Protein AF-A0A353L0G8-F1 (afdb_monomer)

Foldseek 3Di:
DPQCLVVLLVVLAAQPVRDDDPPQPSPVLNVDDPVSNVVCSVPDDPVVSVVSVVVSVVVVVVVVCCVVPVPPPPPDPDDPPPPDDDD

Solvent-accessible surface area (backbone atoms only — not comparable to full-atom values): 5674 Å² total; per-residue (Å²): 130,87,56,71,65,70,65,44,54,57,56,52,74,44,46,99,72,77,64,70,58,93,84,38,88,51,51,71,50,50,72,46,58,71,70,55,38,52,51,53,60,72,74,48,55,67,72,59,53,52,51,52,47,51,52,52,52,50,53,50,54,53,52,53,47,44,73,77,40,75,81,69,61,93,83,76,90,82,83,84,91,80,82,72,86,88,132

Structure (mmCIF, N/CA/C/O backbone):
data_AF-A0A353L0G8-F1
#
_entry.id   AF-A0A353L0G8-F1
#
loop_
_atom_site.group_PDB
_atom_site.id
_atom_site.type_symbol
_atom_site.label_atom_id
_atom_site.label_alt_id
_atom_site.label_comp_id
_atom_site.label_asym_id
_atom_site.label_entity_id
_atom_site.label_seq_id
_atom_site.pdbx_PDB_ins_code
_atom_site.Cartn_x
_atom_site.Cartn_y
_atom_site.Cartn_z
_atom_site.occupancy
_atom_site.B_iso_or_equiv
_atom_site.auth_seq_id
_atom_site.auth_comp_id
_atom_site.auth_asym_id
_atom_site.auth_atom_id
_atom_site.pdbx_PDB_model_num
ATOM 1 N N . MET A 1 1 ? -5.121 20.213 8.704 1.00 41.16 1 MET A N 1
ATOM 2 C CA . MET A 1 1 ? -4.289 18.993 8.697 1.00 41.16 1 MET A CA 1
ATOM 3 C C . MET A 1 1 ? -4.974 17.980 7.800 1.00 41.16 1 MET A C 1
ATOM 5 O O . MET A 1 1 ? -5.974 17.410 8.211 1.00 41.16 1 MET A O 1
ATOM 9 N N . THR A 1 2 ? -4.530 17.834 6.552 1.00 49.59 2 THR A N 1
ATOM 10 C CA . THR A 1 2 ? -4.976 16.727 5.695 1.00 49.59 2 THR A CA 1
ATOM 11 C C . THR A 1 2 ? -4.473 15.445 6.338 1.00 49.59 2 THR A C 1
ATOM 13 O O . THR A 1 2 ? -3.268 15.225 6.450 1.00 49.59 2 THR A O 1
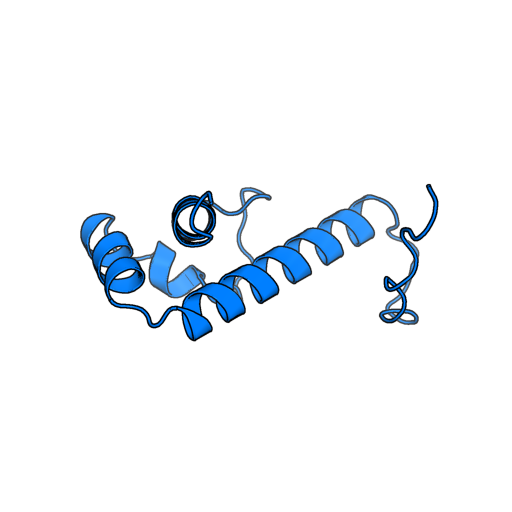ATOM 16 N N . ASN A 1 3 ? -5.411 14.675 6.878 1.00 59.28 3 ASN A N 1
ATOM 17 C CA . ASN A 1 3 ? -5.141 13.484 7.663 1.00 59.28 3 ASN A CA 1
ATOM 18 C C . ASN A 1 3 ? -4.344 12.522 6.770 1.00 59.28 3 ASN A C 1
ATOM 20 O O . ASN A 1 3 ? -4.774 12.234 5.656 1.00 59.28 3 ASN A O 1
ATOM 24 N N . GLU A 1 4 ? -3.187 12.021 7.209 1.00 57.88 4 GLU A N 1
ATOM 25 C CA . GLU A 1 4 ? -2.365 11.087 6.411 1.00 57.88 4 GLU A CA 1
ATOM 26 C C . GLU A 1 4 ? -3.158 9.849 5.945 1.00 57.88 4 GLU A C 1
ATOM 28 O O . GLU A 1 4 ? -2.837 9.221 4.937 1.00 57.88 4 GLU A O 1
ATOM 33 N N . PHE A 1 5 ? -4.278 9.578 6.619 1.00 58.12 5 PHE A N 1
ATOM 34 C CA . PHE A 1 5 ? -5.351 8.689 6.192 1.00 58.12 5 PHE A CA 1
ATOM 35 C C . PHE A 1 5 ? -5.812 8.886 4.735 1.00 58.12 5 PHE A C 1
ATOM 37 O O . PHE A 1 5 ? -5.899 7.902 3.996 1.00 58.12 5 PHE A O 1
ATOM 44 N N . ASP A 1 6 ? -6.052 10.125 4.296 1.00 66.25 6 ASP A N 1
ATOM 45 C CA . ASP A 1 6 ? -6.547 10.425 2.945 1.00 66.25 6 ASP A CA 1
ATOM 46 C C . ASP A 1 6 ? -5.506 10.080 1.877 1.00 66.25 6 ASP A C 1
ATOM 48 O O . ASP A 1 6 ? -5.850 9.741 0.747 1.00 66.25 6 ASP A O 1
ATOM 52 N N . LYS A 1 7 ? -4.218 10.100 2.246 1.00 70.25 7 LYS A N 1
ATOM 53 C CA . LYS A 1 7 ? -3.114 9.724 1.356 1.00 70.25 7 LYS A CA 1
ATOM 54 C C . LYS A 1 7 ? -2.970 8.208 1.223 1.00 70.25 7 LYS A C 1
ATOM 56 O O . LYS A 1 7 ? -2.511 7.737 0.186 1.00 70.25 7 LYS A O 1
ATOM 61 N N . LEU A 1 8 ? -3.367 7.432 2.237 1.00 75.19 8 LEU A N 1
ATOM 62 C CA . LEU A 1 8 ? -3.257 5.970 2.214 1.00 75.19 8 LEU A CA 1
ATOM 63 C C . LEU A 1 8 ? -4.329 5.319 1.336 1.00 75.19 8 LEU A C 1
ATOM 65 O O . LEU A 1 8 ? -4.055 4.328 0.662 1.00 75.19 8 LEU A O 1
ATOM 69 N N . ILE A 1 9 ? -5.540 5.884 1.336 1.00 77.06 9 ILE A N 1
ATOM 70 C CA . ILE A 1 9 ? -6.691 5.389 0.572 1.00 77.06 9 ILE A CA 1
ATOM 71 C C . ILE A 1 9 ? -6.301 5.157 -0.900 1.00 77.06 9 ILE A C 1
ATOM 73 O O . ILE A 1 9 ? -6.341 3.998 -1.320 1.00 77.06 9 ILE A O 1
ATOM 77 N N . PRO A 1 10 ? -5.807 6.151 -1.666 1.00 80.56 10 PRO A N 1
ATOM 78 C CA . PRO A 1 10 ? -5.377 5.953 -3.051 1.00 80.56 10 PRO A CA 1
ATOM 79 C C . PRO A 1 10 ? -4.365 4.819 -3.230 1.00 80.56 10 PRO A C 1
ATOM 81 O O . PRO A 1 10 ? -4.493 4.026 -4.159 1.00 80.56 10 PRO A O 1
ATOM 84 N N . LEU A 1 11 ? -3.404 4.683 -2.311 1.00 78.25 11 LEU A N 1
ATOM 85 C CA . LEU A 1 11 ? -2.353 3.662 -2.380 1.00 78.25 11 LEU A CA 1
ATOM 86 C C . LEU A 1 11 ? -2.896 2.246 -2.155 1.00 78.25 11 LEU A C 1
ATOM 88 O O . LEU A 1 11 ? -2.323 1.264 -2.624 1.00 78.25 11 LEU A O 1
ATOM 92 N N . THR A 1 12 ? -4.026 2.114 -1.469 1.00 76.88 12 THR A N 1
ATOM 93 C CA . THR A 1 12 ? -4.688 0.817 -1.262 1.00 76.88 12 THR A CA 1
ATOM 94 C C . THR A 1 12 ? -5.523 0.381 -2.460 1.00 76.88 12 THR A C 1
ATOM 96 O O . THR A 1 12 ? -5.859 -0.799 -2.570 1.00 76.88 12 THR A O 1
ATOM 99 N N . PHE A 1 13 ? -5.807 1.305 -3.381 1.00 78.25 13 PHE A N 1
ATOM 100 C CA . PHE A 1 13 ? -6.486 1.036 -4.647 1.00 78.25 13 PHE A CA 1
ATOM 101 C C . PHE A 1 13 ? -5.494 0.875 -5.790 1.00 78.25 13 PHE A C 1
ATOM 103 O O . PHE A 1 13 ? -5.533 -0.145 -6.474 1.00 78.25 13 PHE A O 1
ATOM 110 N N . ASN A 1 14 ? -4.561 1.817 -5.923 1.00 80.56 14 ASN A N 1
ATOM 111 C CA . ASN A 1 14 ? -3.657 1.928 -7.058 1.00 80.56 14 ASN A CA 1
ATOM 112 C C . ASN A 1 14 ? -2.196 1.952 -6.601 1.00 80.56 14 ASN A C 1
ATOM 114 O O . ASN A 1 14 ? -1.857 2.461 -5.531 1.00 80.56 14 ASN A O 1
ATOM 118 N N . CYS A 1 15 ? -1.310 1.396 -7.426 1.00 83.88 15 CYS A N 1
ATOM 119 C CA . CYS A 1 15 ? 0.120 1.659 -7.313 1.00 83.88 15 CYS A CA 1
ATOM 120 C C . CYS A 1 15 ? 0.448 2.907 -8.134 1.00 83.88 15 CYS A C 1
ATOM 122 O O . CYS A 1 15 ? -0.051 3.038 -9.242 1.00 83.88 15 CYS A O 1
ATOM 124 N N . LEU A 1 16 ? 1.335 3.775 -7.640 1.00 77.88 16 LEU A N 1
ATOM 125 C CA . LEU A 1 16 ? 1.791 4.966 -8.379 1.00 77.88 16 LEU A CA 1
ATOM 126 C C . LEU A 1 16 ? 2.576 4.646 -9.669 1.00 77.88 16 LEU A C 1
ATOM 128 O O . LEU A 1 16 ? 2.891 5.553 -10.425 1.00 77.88 16 LEU A O 1
ATOM 132 N N . PHE A 1 17 ? 2.922 3.377 -9.893 1.00 77.38 17 PHE A N 1
ATOM 133 C CA . PHE A 1 17 ? 3.638 2.883 -11.075 1.00 77.38 17 PHE A CA 1
ATOM 134 C C . PHE A 1 17 ? 2.775 1.970 -11.955 1.00 77.38 17 PHE A C 1
ATOM 136 O O . PHE A 1 17 ? 3.331 1.196 -12.733 1.00 77.38 17 PHE A O 1
ATOM 143 N N . ASP A 1 18 ? 1.455 1.967 -11.743 1.00 74.25 18 ASP A N 1
ATOM 144 C CA . ASP A 1 18 ? 0.444 1.084 -12.352 1.00 74.25 18 ASP A CA 1
ATOM 145 C C . ASP A 1 18 ? 0.600 -0.415 -12.028 1.00 74.25 18 ASP A C 1
ATOM 147 O O . ASP A 1 18 ? -0.382 -1.119 -11.794 1.00 74.25 18 ASP A O 1
ATOM 151 N N . HIS A 1 19 ? 1.833 -0.893 -11.861 1.00 79.56 19 HIS A N 1
ATOM 152 C CA . HIS A 1 19 ? 2.179 -2.267 -11.534 1.00 79.56 19 HIS A CA 1
ATOM 153 C C . HIS A 1 19 ? 2.824 -2.359 -10.150 1.00 79.56 19 HIS A C 1
ATOM 155 O O . HIS A 1 19 ? 3.938 -1.878 -9.899 1.00 79.56 19 HIS A O 1
ATOM 161 N N . ALA A 1 20 ? 2.100 -3.007 -9.239 1.00 83.75 20 ALA A N 1
ATOM 162 C CA . ALA A 1 20 ? 2.610 -3.385 -7.930 1.00 83.75 20 ALA A CA 1
ATOM 163 C C . ALA A 1 20 ? 3.654 -4.501 -8.063 1.00 83.75 20 ALA A C 1
ATOM 165 O O . ALA A 1 20 ? 3.475 -5.416 -8.860 1.00 83.75 20 ALA A O 1
ATOM 166 N N . LEU A 1 21 ? 4.699 -4.459 -7.236 1.00 85.69 21 LEU A N 1
ATOM 167 C CA . LEU A 1 21 ? 5.605 -5.599 -7.083 1.00 85.69 21 LEU A CA 1
ATOM 168 C C . LEU A 1 21 ? 4.878 -6.765 -6.399 1.00 85.69 21 LEU A C 1
ATOM 170 O O . LEU A 1 21 ? 3.989 -6.533 -5.574 1.00 85.69 21 LEU A O 1
ATOM 174 N N . GLU A 1 22 ? 5.291 -8.001 -6.679 1.00 83.19 22 GLU A N 1
ATOM 175 C CA . GLU A 1 22 ? 4.707 -9.203 -6.060 1.00 83.19 22 GLU A CA 1
ATOM 176 C C . GLU A 1 22 ? 4.812 -9.187 -4.529 1.00 83.19 22 GLU A C 1
ATOM 178 O O . GLU A 1 22 ? 3.895 -9.616 -3.831 1.00 83.19 22 GLU A O 1
ATOM 183 N N . ASN A 1 23 ? 5.893 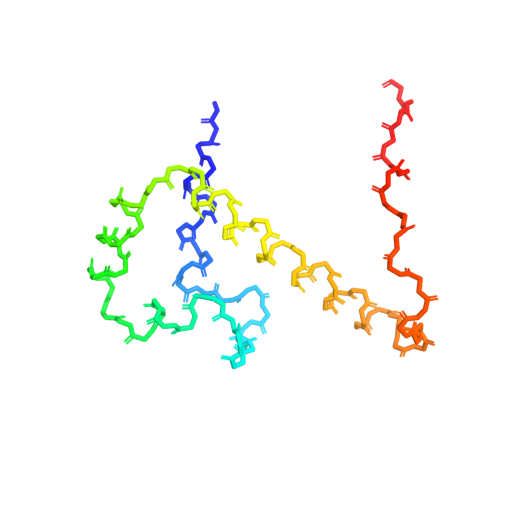-8.610 -4.000 1.00 81.12 23 ASN A N 1
ATOM 184 C CA . ASN A 1 23 ? 6.143 -8.454 -2.568 1.00 81.12 23 ASN A CA 1
ATOM 185 C C . ASN A 1 23 ? 5.538 -7.168 -1.965 1.00 81.12 23 ASN A C 1
ATOM 187 O O . ASN A 1 23 ? 5.876 -6.792 -0.842 1.00 81.12 23 ASN A O 1
ATOM 191 N N . CYS A 1 24 ? 4.661 -6.460 -2.686 1.00 86.75 24 CYS A N 1
ATOM 192 C CA . CYS A 1 24 ? 4.036 -5.245 -2.173 1.00 86.75 24 CYS A CA 1
ATOM 193 C C . CYS A 1 24 ? 3.151 -5.561 -0.951 1.00 86.75 24 CYS A C 1
ATOM 195 O O . CYS A 1 24 ? 2.240 -6.383 -1.062 1.00 86.75 24 CYS A O 1
ATOM 197 N N . PRO A 1 25 ? 3.298 -4.857 0.187 1.00 83.69 25 PRO A N 1
ATOM 198 C CA . PRO A 1 25 ? 2.491 -5.124 1.382 1.00 83.69 25 PRO A CA 1
ATOM 199 C C . PRO A 1 25 ? 0.989 -4.865 1.169 1.00 83.69 25 PRO A C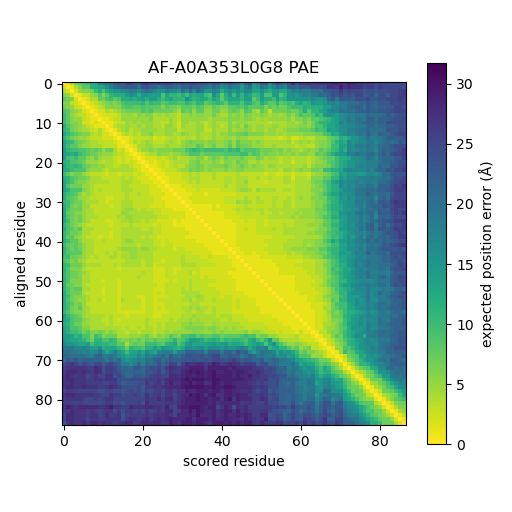 1
ATOM 201 O O . PRO A 1 25 ? 0.149 -5.435 1.861 1.00 83.69 25 PRO A O 1
ATOM 204 N N . PHE A 1 26 ? 0.626 -4.050 0.173 1.00 85.88 26 PHE A N 1
ATOM 205 C CA . PHE A 1 26 ? -0.767 -3.807 -0.201 1.00 85.88 26 PHE A CA 1
ATOM 206 C C . PHE A 1 26 ? -1.340 -4.841 -1.170 1.00 85.88 26 PHE A C 1
ATOM 208 O O . PHE A 1 26 ? -2.533 -4.773 -1.460 1.00 85.88 26 PHE A O 1
ATOM 215 N N . ILE A 1 27 ? -0.552 -5.792 -1.688 1.00 86.75 27 ILE A N 1
ATOM 216 C CA . ILE A 1 27 ? -1.029 -6.705 -2.735 1.00 86.75 27 ILE A CA 1
ATOM 217 C C . ILE A 1 27 ? -2.182 -7.585 -2.252 1.00 86.75 27 ILE A C 1
ATOM 219 O O . ILE A 1 27 ? -3.146 -7.799 -2.981 1.00 86.75 27 ILE A O 1
ATOM 223 N N . ILE A 1 28 ? -2.124 -8.031 -0.995 1.00 84.69 28 ILE A N 1
ATOM 224 C CA . ILE A 1 28 ? -3.183 -8.834 -0.376 1.00 84.69 28 ILE A CA 1
ATOM 225 C C . ILE A 1 28 ? -4.450 -7.989 -0.225 1.00 84.69 28 ILE A C 1
ATOM 227 O O . ILE A 1 28 ? -5.536 -8.437 -0.579 1.00 84.69 28 ILE A O 1
ATOM 231 N N . ILE A 1 29 ? -4.308 -6.740 0.228 1.00 88.00 29 ILE A N 1
ATOM 232 C CA . ILE A 1 29 ? -5.432 -5.812 0.406 1.00 88.00 29 ILE A CA 1
ATOM 233 C C . ILE A 1 29 ? -6.075 -5.493 -0.953 1.00 88.00 29 ILE A C 1
ATOM 235 O O . ILE A 1 29 ? -7.292 -5.576 -1.088 1.00 88.00 29 ILE A O 1
ATOM 239 N N . ARG A 1 30 ? -5.277 -5.217 -1.992 1.00 87.19 30 ARG A N 1
ATOM 240 C CA . ARG A 1 30 ? -5.754 -4.907 -3.353 1.00 87.19 30 ARG A CA 1
ATOM 241 C C . ARG A 1 30 ? -6.503 -6.060 -4.024 1.00 87.19 30 ARG A C 1
ATOM 243 O O . ARG A 1 30 ? -7.303 -5.801 -4.913 1.00 87.19 30 ARG A O 1
ATOM 250 N N . LYS A 1 31 ? -6.298 -7.311 -3.606 1.00 87.69 31 LYS A N 1
ATOM 251 C CA . LYS A 1 31 ? -7.057 -8.465 -4.126 1.00 87.69 31 LYS A CA 1
ATOM 252 C C . LYS A 1 31 ? -8.476 -8.562 -3.558 1.00 87.69 31 LYS A C 1
ATOM 254 O O . LYS A 1 31 ? -9.299 -9.293 -4.096 1.00 87.69 31 LYS A O 1
ATOM 259 N N . LEU A 1 32 ? -8.781 -7.841 -2.480 1.00 90.19 32 LEU A N 1
ATOM 260 C CA . LEU A 1 32 ? -10.098 -7.887 -1.845 1.00 90.19 32 LEU A CA 1
ATOM 261 C C . LEU A 1 32 ? -11.115 -6.995 -2.579 1.00 90.19 32 LEU A C 1
ATOM 263 O O . LEU A 1 32 ? -10.715 -6.069 -3.283 1.00 90.19 32 LEU A O 1
ATOM 267 N N . PRO A 1 33 ? -12.429 -7.206 -2.401 1.00 91.94 33 PRO A N 1
ATOM 268 C CA . PRO A 1 33 ? -13.453 -6.260 -2.847 1.00 91.94 33 PRO A CA 1
ATOM 269 C C . PRO A 1 33 ? -13.298 -4.877 -2.199 1.00 91.94 33 PRO A C 1
ATOM 271 O O . PRO A 1 33 ? -12.828 -4.774 -1.063 1.00 91.94 33 PRO A O 1
ATOM 274 N N .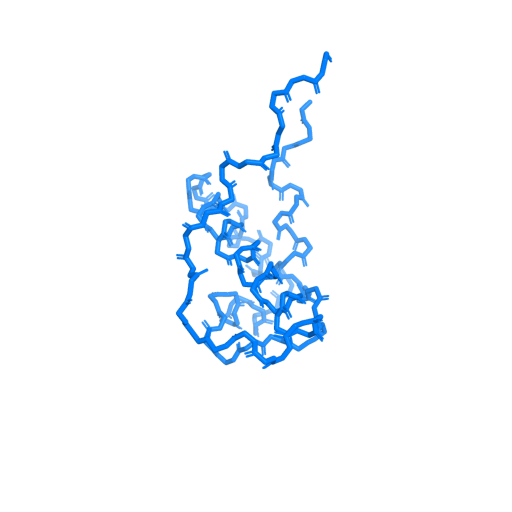 LEU A 1 34 ? -13.743 -3.827 -2.899 1.00 85.69 34 LEU A N 1
ATOM 275 C CA . LEU A 1 34 ? -13.649 -2.418 -2.482 1.00 85.69 34 LEU A CA 1
ATOM 276 C C . LEU A 1 34 ? -14.090 -2.190 -1.026 1.00 85.69 34 LEU A C 1
ATOM 278 O O . LEU A 1 34 ? -13.342 -1.620 -0.234 1.00 85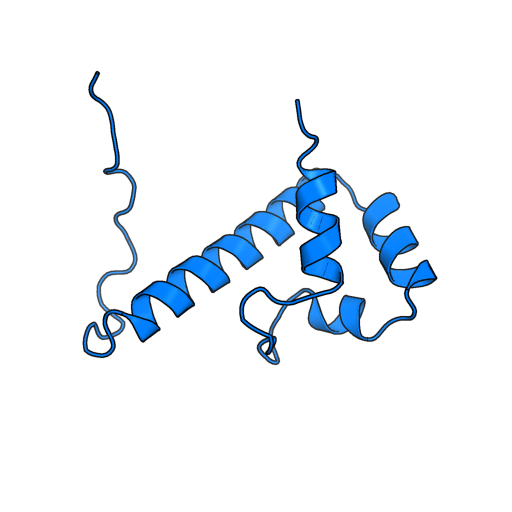.69 34 LEU A O 1
ATOM 282 N N . GLU A 1 35 ? -15.257 -2.704 -0.645 1.00 89.62 35 GLU A N 1
ATOM 283 C CA . GLU A 1 35 ? -15.811 -2.555 0.707 1.00 89.62 35 GLU A CA 1
ATOM 284 C C . GLU A 1 35 ? -14.895 -3.143 1.790 1.00 89.62 35 GLU A C 1
ATOM 286 O O . GLU A 1 35 ? -14.673 -2.531 2.838 1.00 89.62 35 GLU A O 1
ATOM 291 N N . LYS A 1 36 ? -14.288 -4.307 1.520 1.00 90.25 36 LYS A N 1
ATOM 292 C CA . LYS A 1 36 ? -13.344 -4.944 2.447 1.00 90.25 36 LYS A CA 1
ATOM 293 C C . LYS A 1 36 ? -12.049 -4.145 2.565 1.00 90.25 36 LYS A C 1
ATOM 295 O O . LYS A 1 36 ? -11.525 -4.032 3.670 1.00 90.25 36 LYS A O 1
ATOM 300 N N . ARG A 1 37 ? -11.557 -3.552 1.468 1.00 89.31 37 ARG A N 1
ATOM 301 C CA . ARG A 1 37 ? -10.374 -2.669 1.499 1.00 89.31 37 ARG A CA 1
ATOM 302 C C . ARG A 1 37 ? -10.614 -1.480 2.423 1.00 89.31 37 ARG A C 1
ATOM 304 O O . ARG A 1 37 ? -9.819 -1.238 3.329 1.00 89.31 37 ARG A O 1
ATOM 311 N N . LEU A 1 38 ? -11.741 -0.793 2.234 1.00 87.00 38 LEU A N 1
ATOM 312 C CA . LEU A 1 38 ? -12.126 0.364 3.043 1.00 87.00 38 LEU A CA 1
ATOM 313 C C . LEU A 1 38 ? -12.288 -0.008 4.519 1.00 87.00 38 LEU A C 1
ATOM 315 O O . LEU A 1 38 ? -11.792 0.708 5.385 1.00 87.00 38 LEU A O 1
ATOM 319 N N . SER A 1 39 ? -12.917 -1.150 4.810 1.00 90.00 39 SER A N 1
ATOM 320 C CA . SER A 1 39 ? -13.080 -1.638 6.182 1.00 90.00 39 SER A CA 1
ATOM 321 C C . SER A 1 39 ? -11.739 -1.937 6.863 1.00 90.00 39 SER A C 1
ATOM 323 O O . SER A 1 39 ? -11.511 -1.497 7.991 1.00 90.00 39 SER A O 1
ATOM 325 N N . ILE A 1 40 ? -10.811 -2.615 6.176 1.00 90.00 40 ILE A N 1
ATOM 326 C CA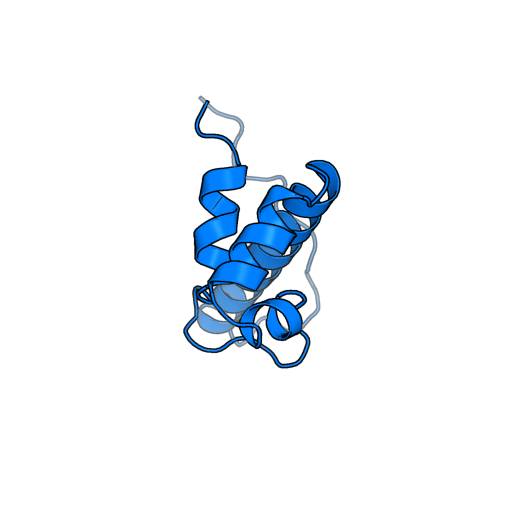 . ILE A 1 40 ? -9.470 -2.902 6.712 1.00 90.00 40 ILE A CA 1
ATOM 327 C C . ILE A 1 40 ? -8.735 -1.604 7.038 1.00 90.00 40 ILE A C 1
ATOM 329 O O . ILE A 1 40 ? -8.201 -1.456 8.134 1.00 90.00 40 ILE A O 1
ATOM 333 N N . ILE A 1 41 ? -8.736 -0.644 6.111 1.00 86.31 41 ILE A N 1
ATOM 334 C CA . ILE A 1 41 ? -8.027 0.625 6.292 1.00 86.31 41 ILE A CA 1
ATOM 335 C C . ILE A 1 41 ? -8.673 1.470 7.385 1.00 86.31 41 ILE A C 1
ATOM 337 O O . ILE A 1 41 ? -7.964 2.022 8.223 1.00 86.31 41 ILE A O 1
ATOM 341 N N . LYS A 1 42 ? -10.004 1.535 7.450 1.00 86.94 42 LYS A N 1
ATOM 342 C CA . LYS A 1 42 ? -10.714 2.264 8.506 1.00 86.94 42 LYS A CA 1
ATOM 343 C C . LYS A 1 42 ? -10.355 1.735 9.898 1.00 86.94 42 LYS A C 1
ATOM 345 O O . LYS A 1 42 ? -10.067 2.538 10.781 1.00 86.94 42 LYS A O 1
ATOM 350 N N . ASN A 1 43 ? -10.302 0.412 10.061 1.00 90.50 43 ASN A N 1
ATOM 351 C CA . ASN A 1 43 ? -10.041 -0.253 11.343 1.00 90.50 43 ASN A CA 1
ATOM 352 C C . ASN A 1 43 ? -8.547 -0.418 11.684 1.00 90.50 43 ASN A C 1
ATOM 354 O O . ASN A 1 43 ? -8.203 -0.873 12.773 1.00 90.50 43 ASN A O 1
ATOM 358 N N . MET A 1 44 ? -7.641 -0.060 10.774 1.00 88.75 44 MET A N 1
ATOM 359 C CA . MET A 1 44 ? -6.204 -0.150 11.009 1.00 88.75 44 MET A CA 1
ATOM 360 C C . MET A 1 44 ? -5.728 0.948 11.971 1.00 88.75 44 MET A C 1
ATOM 362 O O . MET A 1 44 ? -6.097 2.118 11.831 1.00 88.75 44 MET A O 1
ATOM 366 N N . LYS A 1 45 ? -4.863 0.579 12.927 1.00 90.69 45 LYS A N 1
ATOM 367 C CA . LYS A 1 45 ? -4.194 1.538 13.823 1.00 90.69 45 LYS A CA 1
ATOM 368 C C . LYS A 1 45 ? -3.409 2.568 13.011 1.00 90.69 45 LYS A C 1
ATOM 370 O O . LYS A 1 45 ? -2.777 2.200 12.022 1.00 90.69 45 LYS A O 1
ATOM 375 N N . GLN A 1 46 ? -3.402 3.824 13.462 1.00 85.25 46 GLN A N 1
ATOM 376 C CA . GLN A 1 46 ? -2.699 4.907 12.766 1.00 85.25 46 GLN A CA 1
ATOM 377 C C . GLN A 1 46 ? -1.216 4.580 12.543 1.00 85.25 46 GLN A C 1
ATOM 379 O O . GLN A 1 46 ? -0.767 4.606 11.409 1.00 85.25 46 GLN A O 1
ATOM 384 N N . SER A 1 47 ? -0.512 4.076 13.558 1.00 87.94 47 SER A N 1
ATOM 385 C CA . SER A 1 47 ? 0.896 3.673 13.419 1.00 87.94 47 SER A CA 1
ATOM 386 C C . SER A 1 47 ? 1.156 2.669 12.288 1.00 87.94 47 SER A C 1
ATOM 388 O O . SER A 1 47 ? 2.188 2.726 11.626 1.00 87.94 47 SER A O 1
ATOM 390 N N . LYS A 1 48 ? 0.211 1.755 12.024 1.00 86.94 48 LYS A N 1
ATOM 391 C CA . LYS A 1 48 ? 0.335 0.786 10.929 1.00 86.94 48 LYS A CA 1
ATOM 392 C C . LYS A 1 48 ? 0.056 1.425 9.567 1.00 86.94 48 LYS A C 1
ATOM 394 O O . LYS A 1 48 ? 0.677 1.040 8.578 1.00 86.94 48 LYS A O 1
ATOM 399 N N . LYS A 1 49 ? -0.846 2.410 9.514 1.00 85.38 49 LYS A N 1
ATOM 400 C CA . LYS A 1 49 ? -1.077 3.240 8.322 1.00 85.38 49 LYS A CA 1
ATOM 401 C C . LYS A 1 49 ? 0.191 4.006 7.952 1.00 85.38 49 LYS A C 1
ATOM 403 O O . LYS A 1 49 ? 0.594 3.966 6.792 1.00 85.38 49 LYS A O 1
ATOM 408 N N . ASP A 1 50 ? 0.840 4.609 8.943 1.00 85.31 50 ASP A N 1
ATOM 409 C CA . ASP A 1 50 ? 2.061 5.399 8.766 1.00 85.31 50 ASP A CA 1
ATOM 410 C C . ASP A 1 50 ? 3.220 4.512 8.285 1.00 85.31 50 ASP A C 1
ATOM 412 O O . ASP A 1 50 ? 3.927 4.850 7.333 1.00 85.31 50 ASP A O 1
ATOM 416 N N . GLU A 1 51 ? 3.366 3.317 8.870 1.00 87.25 51 GLU A N 1
ATOM 417 C CA . GLU A 1 51 ? 4.343 2.312 8.433 1.00 87.25 51 GLU A CA 1
ATOM 418 C C . GLU A 1 51 ? 4.131 1.920 6.962 1.00 87.25 51 GLU A C 1
ATOM 420 O O . GLU A 1 51 ? 5.067 1.942 6.159 1.00 87.25 51 GLU A O 1
ATOM 425 N N . LEU A 1 52 ? 2.890 1.602 6.581 1.00 86.12 52 LEU A N 1
ATOM 426 C CA . LEU A 1 52 ? 2.556 1.220 5.211 1.00 86.12 52 LEU A CA 1
ATOM 427 C C . LEU A 1 52 ? 2.778 2.364 4.213 1.00 86.12 52 LEU A C 1
ATOM 429 O O . LEU A 1 52 ? 3.276 2.126 3.108 1.00 86.12 52 LEU A O 1
ATOM 433 N N . PHE A 1 53 ? 2.438 3.596 4.597 1.00 84.69 53 PHE A N 1
ATOM 434 C CA . PHE A 1 53 ? 2.717 4.786 3.799 1.00 84.69 53 PHE A CA 1
ATOM 435 C C . PHE A 1 53 ? 4.225 4.967 3.593 1.00 84.69 53 PHE A C 1
ATOM 437 O O . PHE A 1 53 ? 4.674 5.115 2.456 1.00 84.69 53 PHE A O 1
ATOM 444 N N . SER A 1 54 ? 5.017 4.864 4.665 1.00 85.12 54 SER A N 1
ATOM 445 C CA . SER A 1 54 ? 6.479 4.965 4.613 1.00 85.12 54 SER A CA 1
ATOM 446 C C . SER A 1 54 ? 7.095 3.912 3.688 1.00 85.12 54 SER A C 1
ATOM 448 O O . SER A 1 54 ? 7.929 4.241 2.842 1.00 85.12 54 SER A O 1
ATOM 450 N N . ILE A 1 55 ? 6.646 2.654 3.776 1.00 86.19 55 ILE A N 1
ATOM 451 C CA . ILE A 1 55 ? 7.107 1.578 2.884 1.00 86.19 55 ILE A CA 1
ATOM 452 C C . ILE A 1 55 ? 6.770 1.903 1.425 1.00 86.19 55 ILE A C 1
ATOM 454 O O . ILE A 1 55 ? 7.621 1.755 0.545 1.00 86.19 55 ILE A O 1
ATOM 458 N N . HIS A 1 56 ? 5.550 2.371 1.153 1.00 85.69 56 HIS A N 1
ATOM 459 C CA . HIS A 1 56 ? 5.143 2.715 -0.207 1.00 85.69 56 HIS A CA 1
ATOM 460 C C . HIS A 1 56 ? 5.949 3.896 -0.762 1.00 85.69 56 HIS A C 1
ATOM 462 O O . HIS A 1 56 ? 6.366 3.867 -1.920 1.00 85.69 56 HIS A O 1
ATOM 468 N N . PHE A 1 57 ? 6.209 4.915 0.056 1.00 84.06 57 PHE A N 1
ATOM 469 C CA . PHE A 1 57 ? 7.006 6.075 -0.334 1.00 84.06 57 PHE A CA 1
ATOM 470 C C . PHE A 1 57 ? 8.473 5.711 -0.604 1.00 84.06 57 PHE A C 1
ATOM 472 O O . PHE A 1 57 ? 9.056 6.174 -1.588 1.00 84.06 57 PHE A O 1
ATOM 479 N N . LYS A 1 58 ? 9.056 4.822 0.212 1.00 85.94 58 LYS A N 1
ATOM 480 C CA . LYS A 1 58 ? 10.397 4.263 -0.021 1.00 85.94 58 LYS A CA 1
ATOM 481 C C . LYS A 1 58 ? 10.449 3.483 -1.330 1.00 85.94 58 LYS A C 1
ATOM 483 O O . LYS A 1 58 ? 11.311 3.758 -2.157 1.00 85.94 58 LYS A O 1
ATOM 488 N N . CYS A 1 59 ? 9.492 2.579 -1.556 1.00 86.88 59 CYS A N 1
ATOM 489 C CA . CYS A 1 59 ? 9.372 1.841 -2.816 1.00 86.88 59 CYS A CA 1
ATOM 490 C C . CYS A 1 59 ? 9.289 2.796 -4.014 1.00 86.88 59 CYS A C 1
ATOM 492 O O . CYS A 1 59 ? 10.004 2.612 -5.001 1.00 86.88 59 CYS A O 1
ATOM 494 N N . TYR A 1 60 ? 8.476 3.852 -3.903 1.00 84.75 60 TYR A N 1
ATOM 495 C CA . TYR A 1 60 ? 8.344 4.846 -4.958 1.00 84.75 60 TYR A CA 1
ATOM 496 C C . TYR A 1 60 ? 9.670 5.553 -5.252 1.00 84.75 60 TYR A C 1
ATOM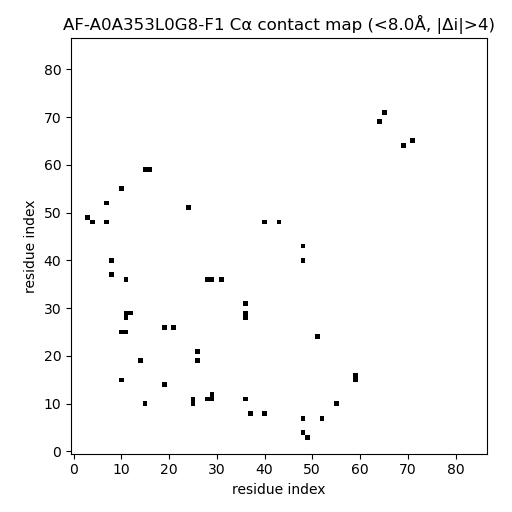 498 O O . TYR A 1 60 ? 10.152 5.524 -6.383 1.00 84.75 60 TYR A O 1
ATOM 506 N N . SER A 1 61 ? 10.295 6.109 -4.214 1.00 84.94 61 SER A N 1
ATOM 507 C CA . SER A 1 61 ? 11.572 6.817 -4.318 1.00 84.94 61 SER A CA 1
ATOM 508 C C . SER A 1 61 ? 12.670 5.934 -4.917 1.00 84.94 61 SER A C 1
ATOM 510 O O . SER A 1 61 ? 13.405 6.374 -5.798 1.00 84.94 61 SER A O 1
ATOM 512 N N . SER A 1 62 ? 12.763 4.670 -4.493 1.00 85.88 62 SER A N 1
ATOM 513 C CA . SER A 1 62 ? 13.736 3.714 -5.031 1.00 85.88 62 SER A CA 1
ATOM 514 C C . SER A 1 62 ? 13.508 3.414 -6.513 1.00 85.88 62 SER A C 1
ATOM 516 O O . SER A 1 62 ? 14.472 3.347 -7.273 1.00 85.88 62 SER A O 1
ATOM 518 N N . ARG A 1 63 ? 12.252 3.252 -6.948 1.00 85.31 63 ARG A N 1
ATOM 519 C CA . ARG A 1 63 ? 11.931 2.976 -8.357 1.00 85.31 63 ARG A CA 1
ATOM 520 C C . ARG A 1 63 ? 12.182 4.184 -9.257 1.00 85.31 63 ARG A C 1
ATOM 522 O O . ARG A 1 63 ? 12.759 3.999 -10.322 1.00 85.31 63 ARG A O 1
ATOM 529 N N . ILE A 1 64 ? 11.831 5.397 -8.815 1.00 83.69 64 ILE A N 1
ATOM 530 C CA . ILE A 1 64 ? 12.160 6.637 -9.541 1.00 83.69 64 ILE A CA 1
ATOM 531 C C . ILE A 1 64 ? 13.676 6.778 -9.701 1.00 83.69 64 ILE A C 1
ATOM 533 O O . ILE A 1 64 ? 14.158 7.032 -10.801 1.00 83.69 64 ILE A O 1
ATOM 537 N N . LYS A 1 65 ? 14.446 6.557 -8.627 1.00 79.88 65 LYS A N 1
ATOM 538 C CA . LYS A 1 65 ? 15.913 6.613 -8.694 1.00 79.88 65 LYS A CA 1
ATOM 539 C C . LYS A 1 65 ? 16.483 5.610 -9.696 1.00 79.88 65 LYS A C 1
ATOM 541 O O . LYS A 1 65 ? 17.315 5.999 -10.499 1.00 79.88 65 LYS A O 1
ATOM 546 N N . LYS A 1 66 ? 16.006 4.360 -9.698 1.00 76.00 66 LYS A N 1
ATOM 547 C CA . LYS A 1 66 ? 16.452 3.339 -10.664 1.00 76.00 66 LYS A CA 1
ATOM 548 C C . LYS A 1 66 ? 16.070 3.670 -12.112 1.00 76.00 66 LYS A C 1
ATOM 550 O O . LYS A 1 66 ? 16.846 3.371 -13.009 1.00 76.00 66 LYS A O 1
ATOM 555 N N . GLN A 1 67 ? 14.905 4.277 -12.350 1.00 71.94 67 GLN A N 1
ATOM 556 C CA . GLN A 1 67 ? 14.509 4.715 -13.697 1.00 71.94 67 GLN A CA 1
ATOM 557 C C . GLN A 1 67 ? 15.373 5.871 -14.209 1.00 71.94 67 GLN A C 1
ATOM 559 O O . GLN A 1 67 ? 15.739 5.880 -15.378 1.00 71.94 67 GLN A 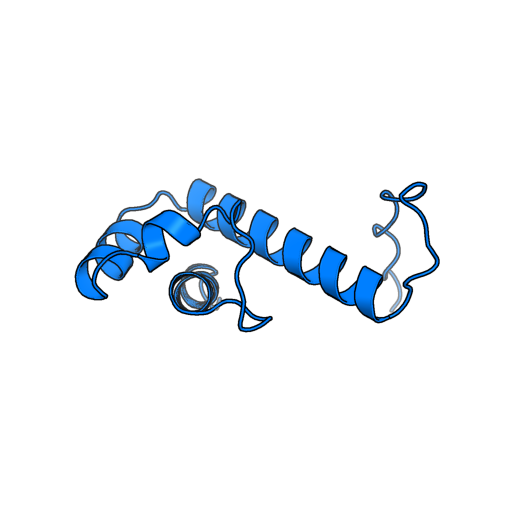O 1
ATOM 564 N N . ASN A 1 68 ? 15.714 6.820 -13.334 1.00 65.12 68 ASN A N 1
ATOM 565 C CA . ASN A 1 68 ? 16.497 7.996 -13.711 1.00 65.12 68 ASN A CA 1
ATOM 566 C C . ASN A 1 68 ? 18.016 7.738 -13.714 1.00 65.12 68 ASN A C 1
ATOM 568 O O . ASN A 1 68 ? 18.746 8.452 -14.395 1.00 65.12 68 ASN A O 1
ATOM 572 N N . TYR A 1 69 ? 18.492 6.734 -12.967 1.00 54.97 69 TYR A N 1
ATOM 573 C CA . TYR A 1 69 ? 19.913 6.411 -12.787 1.00 54.97 69 TYR A CA 1
ATOM 574 C C . TYR A 1 69 ? 20.143 4.885 -12.770 1.00 54.97 69 TYR A C 1
ATOM 576 O O . TYR A 1 69 ? 20.397 4.308 -11.709 1.00 54.97 69 TYR A O 1
ATOM 584 N N . PRO A 1 70 ? 20.041 4.201 -13.924 1.00 56.56 70 PRO A N 1
ATOM 585 C CA . PRO A 1 70 ? 20.135 2.739 -14.003 1.00 56.56 70 PRO A CA 1
ATOM 586 C C . PRO A 1 70 ? 21.537 2.174 -13.704 1.00 56.56 70 PRO A C 1
ATOM 588 O O . PRO A 1 70 ? 21.649 0.993 -13.391 1.00 56.56 70 PRO A O 1
ATOM 591 N N . GLU A 1 71 ? 22.590 2.999 -13.761 1.00 50.72 71 GLU A N 1
ATOM 592 C CA . GLU A 1 71 ? 23.990 2.587 -13.542 1.00 50.72 71 GLU A CA 1
ATOM 593 C C . GLU A 1 71 ? 24.477 2.744 -12.090 1.00 50.72 71 GLU A C 1
ATOM 595 O O . GLU A 1 71 ? 25.575 2.305 -11.751 1.00 50.72 71 GLU A O 1
ATOM 600 N N . ALA A 1 72 ? 23.667 3.328 -11.201 1.00 51.62 72 ALA A N 1
ATOM 601 C CA . ALA A 1 72 ? 23.974 3.350 -9.775 1.00 51.62 72 ALA A CA 1
ATOM 602 C C . ALA A 1 72 ? 23.665 1.966 -9.176 1.00 51.62 72 ALA A C 1
ATOM 604 O O . ALA A 1 72 ? 22.544 1.696 -8.734 1.00 51.62 72 ALA A O 1
ATOM 605 N N . GLY A 1 73 ? 24.658 1.071 -9.217 1.00 44.59 73 GLY A N 1
ATOM 606 C CA . GLY A 1 73 ? 24.656 -0.205 -8.500 1.00 44.59 73 GLY A CA 1
ATOM 607 C C . GLY A 1 73 ? 24.335 -0.026 -7.010 1.00 44.59 73 GLY A C 1
ATOM 608 O O . GLY A 1 73 ? 24.402 1.078 -6.476 1.00 44.59 73 GLY A O 1
ATOM 609 N N . GLU A 1 74 ? 23.957 -1.114 -6.336 1.00 50.00 74 GLU A N 1
ATOM 610 C CA . GLU A 1 74 ? 23.362 -1.156 -4.982 1.00 50.00 74 GLU A CA 1
ATOM 611 C C . GLU A 1 74 ? 24.202 -0.541 -3.834 1.00 50.00 74 GLU A C 1
ATOM 613 O O . GLU A 1 74 ? 23.782 -0.551 -2.678 1.00 50.00 74 GLU A O 1
ATOM 618 N N . GLU A 1 75 ? 25.341 0.077 -4.129 1.00 46.69 75 GLU A N 1
ATOM 619 C CA . GLU A 1 75 ? 26.272 0.673 -3.177 1.00 46.69 75 GLU A CA 1
ATOM 620 C C . GLU A 1 75 ? 26.131 2.202 -3.106 1.00 46.69 75 GLU A C 1
ATOM 622 O O . GLU A 1 75 ? 26.980 2.941 -3.594 1.00 46.69 75 GLU A O 1
ATOM 627 N N . ASN A 1 76 ? 25.036 2.691 -2.515 1.00 46.19 76 ASN A N 1
ATOM 628 C CA . ASN A 1 76 ? 24.971 3.938 -1.719 1.00 46.19 76 ASN A CA 1
ATOM 629 C C . ASN A 1 76 ? 23.513 4.281 -1.384 1.00 46.19 76 ASN A C 1
ATOM 631 O O . ASN A 1 76 ? 22.950 5.300 -1.790 1.00 46.19 76 ASN A O 1
ATOM 635 N N . ILE A 1 77 ? 22.856 3.410 -0.623 1.00 49.38 77 ILE A N 1
ATOM 636 C CA . ILE A 1 77 ? 21.535 3.712 -0.068 1.00 49.38 77 ILE A CA 1
ATOM 637 C C . ILE A 1 77 ? 21.729 4.178 1.369 1.00 49.38 77 ILE A C 1
ATOM 639 O O . ILE A 1 77 ? 21.429 3.425 2.280 1.00 49.38 77 ILE A O 1
ATOM 643 N N . LEU A 1 78 ? 22.261 5.387 1.573 1.00 47.53 78 LEU A N 1
ATOM 644 C CA . LEU A 1 78 ? 22.115 6.172 2.810 1.00 47.53 78 LEU A CA 1
ATOM 645 C C . LEU A 1 78 ? 22.796 7.543 2.649 1.00 47.53 78 LEU A C 1
ATOM 647 O O . LEU A 1 78 ? 23.882 7.763 3.162 1.00 47.53 78 LEU A O 1
ATOM 651 N N . ASN A 1 79 ? 22.145 8.487 1.965 1.00 47.16 79 ASN A N 1
ATOM 652 C CA . ASN A 1 79 ? 22.090 9.862 2.471 1.00 47.16 79 ASN A CA 1
ATOM 653 C C . ASN A 1 79 ? 20.989 10.656 1.756 1.00 47.16 79 ASN A C 1
ATOM 655 O O . ASN A 1 79 ? 21.124 11.036 0.597 1.00 47.16 79 ASN A O 1
ATOM 659 N N . LEU A 1 80 ? 19.866 10.874 2.433 1.00 44.22 80 LEU A N 1
ATOM 660 C CA . LEU A 1 80 ? 18.870 11.878 2.041 1.00 44.22 80 LEU A CA 1
ATOM 661 C C . LEU A 1 80 ? 18.431 12.681 3.277 1.00 44.22 80 LEU A C 1
ATOM 663 O O . LEU A 1 80 ? 17.272 13.051 3.402 1.00 44.22 80 LEU A O 1
ATOM 667 N N . ASN A 1 81 ? 19.379 12.974 4.174 1.00 41.62 81 ASN A N 1
ATOM 668 C CA . ASN A 1 81 ? 19.243 14.036 5.178 1.00 41.62 81 ASN A CA 1
ATOM 669 C C . ASN A 1 81 ? 19.912 15.332 4.687 1.00 41.62 81 ASN A C 1
ATOM 671 O O . ASN A 1 81 ? 20.551 16.045 5.452 1.00 41.62 81 ASN A O 1
ATOM 675 N N . SER A 1 82 ? 19.822 15.634 3.391 1.00 46.75 82 SER A N 1
ATOM 676 C CA . SER A 1 82 ? 20.481 16.812 2.810 1.00 46.75 82 SER A CA 1
ATOM 677 C C . SER A 1 82 ? 19.611 17.472 1.744 1.00 46.75 82 SER A C 1
ATOM 679 O O . SER A 1 82 ? 20.025 17.603 0.604 1.00 46.75 82 SER A O 1
ATOM 681 N N . PHE A 1 83 ? 18.383 17.827 2.115 1.00 41.84 83 PHE A N 1
ATOM 682 C CA . PHE A 1 83 ? 17.540 18.828 1.448 1.00 41.84 83 PHE A CA 1
ATOM 683 C C . PHE A 1 83 ? 16.502 19.272 2.493 1.00 41.84 83 PHE A C 1
ATOM 685 O O . PHE A 1 83 ? 15.655 18.467 2.861 1.00 41.84 83 PHE A O 1
ATOM 692 N N . SER A 1 84 ? 16.481 20.458 3.085 1.00 42.53 84 SER A N 1
ATOM 693 C CA . SER A 1 84 ? 17.319 21.650 3.023 1.00 42.53 84 SER A CA 1
ATOM 694 C C . SER A 1 84 ? 17.031 22.406 4.327 1.00 42.53 84 SER A C 1
ATOM 696 O O . SER A 1 84 ? 15.871 22.703 4.610 1.00 42.53 84 SER A O 1
ATOM 698 N N . GLU A 1 85 ? 18.059 22.696 5.122 1.00 45.66 85 GLU A N 1
ATOM 699 C CA . GLU A 1 85 ? 18.100 23.995 5.798 1.00 45.66 85 GLU A CA 1
ATOM 700 C C . GLU A 1 85 ? 18.419 25.063 4.732 1.00 45.66 85 GLU A C 1
ATOM 702 O O . GLU A 1 85 ? 18.970 24.728 3.683 1.00 45.66 85 GLU A O 1
ATOM 707 N N . GLU A 1 86 ? 18.073 26.321 5.028 1.00 44.62 86 GLU A N 1
ATOM 708 C CA . GLU A 1 86 ? 18.161 27.538 4.192 1.00 44.62 86 GLU A CA 1
ATOM 709 C C . GLU A 1 86 ? 16.948 27.734 3.249 1.00 44.62 86 GLU A C 1
ATOM 711 O O . GLU A 1 86 ? 16.752 26.983 2.299 1.00 44.62 86 GLU A O 1
ATOM 716 N N . LYS A 1 87 ? 16.051 28.713 3.440 1.00 38.44 87 LYS A N 1
ATOM 717 C CA . LYS A 1 87 ? 16.120 30.042 4.076 1.00 38.44 87 LYS A CA 1
ATOM 718 C C . LYS A 1 87 ? 14.814 30.410 4.779 1.00 38.44 87 LYS A C 1
ATOM 720 O O . LYS A 1 87 ? 13.746 30.012 4.264 1.00 38.44 87 LYS A O 1
#

pLDDT: mean 73.85, std 16.83, range [38.44, 91.94]

Sec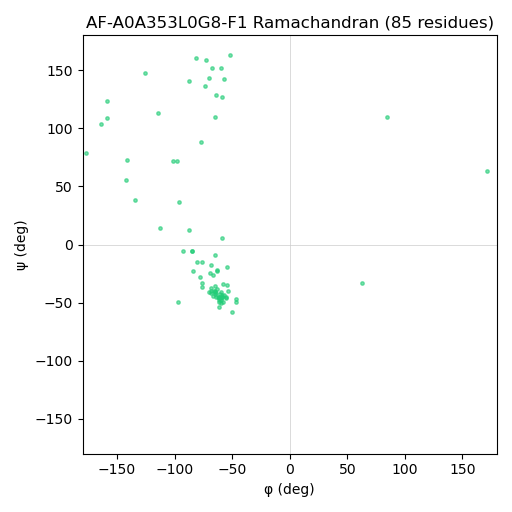ondary structure (DSSP, 8-state):
---HHHHHHHHHH--TTSS--TT-TTHHHHTS-HHHHHHHHHHS-HHHHHHHHHHHHHHHHHHHHHHH-TT--SS-------S----

Radius of gyration: 15.49 Å; Cα contacts (8 Å, |Δi|>4): 27; chains: 1; bounding box: 42×39×28 Å

Sequence (87 aa):
MTNEFDKLIPLTFNCLFDHALENCPFIIIRKLPLEKRLSIIKNMKQSKKDELFSIHFKCYSSRIKKQNYPEAGEENILNLNSFSEEK

Mean predicted aligned error: 10.98 Å